Protein AF-A0A7V9C057-F1 (afdb_monomer_lite)

Radius of gyration: 13.44 Å; chains: 1; bounding box: 30×23×33 Å

Secondary structure (DSSP, 8-state):
-TTS--TTT----EEEES--TT---TT---EEEEEETTT--EEEEE--HHHHHHHHHHSPPPP-

Foldseek 3Di:
DVVQAQPVPRDSQKDWDQDDPPDDPDPQHTWIWIARPVPRRIDIDRPDPVVVVVCVVPPDDDDD

Sequence (64 aa):
MKDGICPKCSSTDVRITPIINTVMVPSVRQFDTYLCTACGYFEHYVTDPAKLADIAANWPSVSG

pLDDT: mean 87.39, std 11.82, range [52.84, 97.81]

Structure (mmCIF, N/CA/C/O backbone):
data_AF-A0A7V9C057-F1
#
_entry.id   AF-A0A7V9C057-F1
#
loop_
_atom_site.group_PDB
_atom_site.id
_atom_site.type_symbol
_atom_site.label_atom_id
_atom_site.label_alt_id
_atom_site.label_comp_id
_atom_site.label_asym_id
_atom_site.label_entity_id
_atom_site.label_seq_id
_atom_site.pdbx_PDB_ins_code
_atom_site.Cartn_x
_atom_site.Cartn_y
_atom_site.Cartn_z
_atom_site.occupancy
_atom_site.B_iso_or_equiv
_atom_site.auth_seq_id
_atom_site.auth_comp_id
_atom_site.auth_asym_id
_atom_site.auth_atom_id
_atom_site.pdbx_PDB_model_num
ATOM 1 N N . MET A 1 1 ? -4.249 3.931 3.281 1.00 93.12 1 MET A N 1
ATOM 2 C CA . MET A 1 1 ? -4.179 3.895 4.755 1.00 93.12 1 MET A CA 1
ATOM 3 C C . MET A 1 1 ? -2.932 4.567 5.335 1.00 93.12 1 MET A C 1
ATOM 5 O O . MET A 1 1 ? -2.831 4.645 6.556 1.00 93.12 1 MET A O 1
ATOM 9 N N . LYS A 1 2 ? -2.007 5.115 4.522 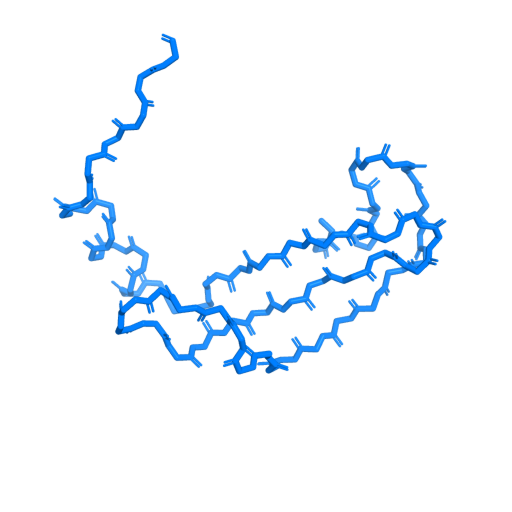1.00 91.00 2 LYS A N 1
ATOM 10 C CA . LYS A 1 2 ? -0.864 5.918 5.018 1.00 91.00 2 LYS A CA 1
ATOM 11 C C . LYS A 1 2 ? -1.269 7.184 5.788 1.00 91.00 2 LYS A C 1
ATOM 13 O O . LYS A 1 2 ? -0.503 7.683 6.598 1.00 91.00 2 LYS A O 1
ATOM 18 N N . ASP A 1 3 ? -2.467 7.685 5.529 1.00 94.00 3 ASP A N 1
ATOM 19 C CA . ASP A 1 3 ? -3.138 8.785 6.225 1.00 94.00 3 ASP A CA 1
ATOM 20 C C . ASP A 1 3 ? -3.898 8.335 7.488 1.00 94.00 3 ASP A C 1
ATOM 22 O O . ASP A 1 3 ? -4.554 9.144 8.138 1.00 94.00 3 ASP A O 1
ATOM 26 N N . GLY A 1 4 ? -3.827 7.048 7.842 1.00 95.12 4 GLY A N 1
ATOM 27 C CA . GLY A 1 4 ? -4.530 6.471 8.985 1.00 95.12 4 GLY A CA 1
ATOM 28 C C . GLY A 1 4 ? -6.010 6.174 8.734 1.00 95.12 4 GLY A C 1
ATOM 29 O O . GLY A 1 4 ? -6.708 5.820 9.679 1.00 95.12 4 GLY A O 1
ATOM 30 N N . ILE A 1 5 ? -6.503 6.289 7.493 1.00 97.38 5 ILE A N 1
ATOM 31 C CA . ILE A 1 5 ? -7.917 6.066 7.156 1.00 97.38 5 ILE A CA 1
ATOM 32 C C . ILE A 1 5 ? -8.056 4.857 6.229 1.00 97.38 5 ILE A C 1
ATOM 34 O O . ILE A 1 5 ? -7.362 4.726 5.218 1.00 97.38 5 ILE A O 1
ATOM 38 N N . CYS A 1 6 ? -8.978 3.952 6.566 1.00 97.38 6 CYS A N 1
ATOM 39 C CA . CYS A 1 6 ? -9.325 2.810 5.729 1.00 97.38 6 CYS A CA 1
ATOM 40 C C . CYS A 1 6 ? -10.119 3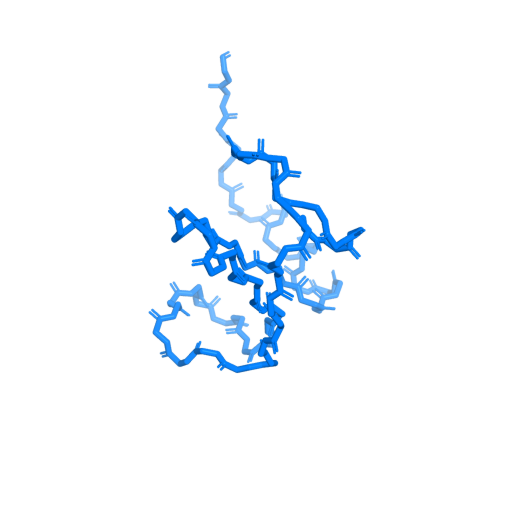.262 4.490 1.00 97.38 6 CYS A C 1
ATOM 42 O O . CYS A 1 6 ? -11.233 3.763 4.647 1.00 97.38 6 CYS A O 1
ATOM 44 N N . PRO A 1 7 ? -9.647 3.014 3.253 1.00 96.69 7 PRO A N 1
ATOM 45 C CA . PRO A 1 7 ? -10.373 3.417 2.046 1.00 96.69 7 PRO A CA 1
ATOM 46 C C . PRO A 1 7 ? -11.647 2.593 1.813 1.00 96.69 7 PRO A C 1
ATOM 48 O O . PRO A 1 7 ? -12.530 3.017 1.076 1.00 96.69 7 PRO A O 1
ATOM 51 N N . LYS A 1 8 ? -11.757 1.412 2.438 1.00 97.19 8 LYS A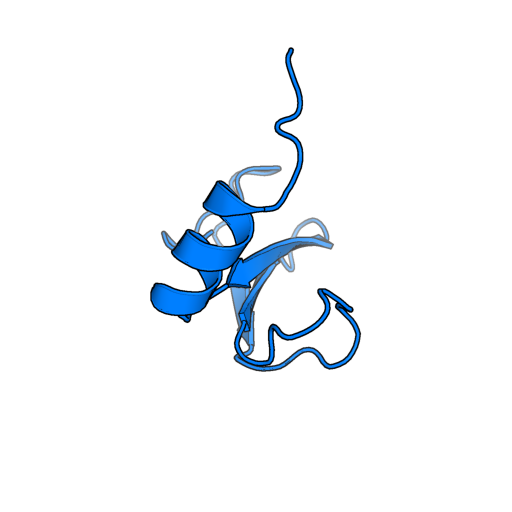 N 1
ATOM 52 C CA . LYS A 1 8 ? -12.905 0.510 2.276 1.00 97.19 8 LYS A CA 1
ATOM 53 C C . LYS A 1 8 ? -14.088 0.875 3.175 1.00 97.19 8 LYS A C 1
ATOM 55 O O . LYS A 1 8 ? -15.229 0.724 2.757 1.00 97.19 8 LYS A O 1
ATOM 60 N N . CYS A 1 9 ? -13.832 1.282 4.420 1.00 97.75 9 CYS A N 1
ATOM 61 C CA . CYS A 1 9 ? -14.887 1.513 5.419 1.00 97.75 9 CYS A CA 1
ATOM 62 C C . CYS A 1 9 ? -14.781 2.850 6.165 1.00 97.75 9 CYS A C 1
ATOM 64 O O . CYS A 1 9 ? -15.547 3.079 7.096 1.00 97.75 9 CYS A O 1
ATOM 66 N N . SER A 1 10 ? -13.811 3.696 5.812 1.00 97.62 10 SER A N 1
ATOM 67 C CA . SER A 1 10 ? -13.556 5.008 6.428 1.00 97.62 10 SER A CA 1
ATOM 68 C C . SER A 1 10 ? -13.186 4.987 7.919 1.00 97.62 10 SER A C 1
ATOM 70 O O . SER A 1 10 ? -13.077 6.042 8.535 1.00 97.62 10 SER A O 1
ATOM 72 N N . SER A 1 11 ? -12.954 3.811 8.512 1.00 97.81 11 SER A N 1
ATOM 73 C CA . SER A 1 11 ? -12.465 3.693 9.890 1.00 97.81 11 SER A CA 1
ATOM 74 C C . SER A 1 11 ? -11.045 4.246 10.039 1.00 97.81 11 SER A C 1
ATOM 76 O O . SER A 1 11 ? -10.224 4.112 9.131 1.00 97.81 11 SER A O 1
ATOM 78 N N . THR A 1 12 ? -10.751 4.800 11.214 1.00 97.38 12 THR A N 1
ATOM 79 C CA . THR A 1 12 ? -9.417 5.255 11.629 1.00 97.38 12 THR A CA 1
ATOM 80 C C . THR A 1 12 ? -8.648 4.216 12.456 1.00 97.38 12 THR A C 1
ATOM 82 O O . THR A 1 12 ? -7.508 4.462 12.844 1.00 97.38 12 THR A O 1
ATOM 85 N N . ASP A 1 13 ? -9.237 3.045 12.740 1.00 97.38 13 ASP A N 1
ATOM 86 C CA . ASP A 1 13 ? -8.550 1.963 13.458 1.00 97.38 13 ASP A CA 1
ATOM 87 C C . ASP A 1 13 ? -7.719 1.135 12.466 1.00 97.38 13 ASP A C 1
ATOM 89 O O . ASP A 1 13 ? -8.169 0.146 11.872 1.00 97.38 13 ASP A O 1
ATOM 93 N N . VAL A 1 14 ? -6.507 1.635 12.222 1.00 96.81 14 VAL A N 1
ATOM 94 C CA . VAL A 1 14 ? -5.527 1.099 11.276 1.00 96.81 14 VAL A CA 1
ATOM 95 C C . VAL A 1 14 ? -4.212 0.836 12.006 1.00 96.81 14 VAL A C 1
ATOM 97 O O . VAL A 1 14 ? -3.720 1.679 12.754 1.00 96.81 14 VAL A O 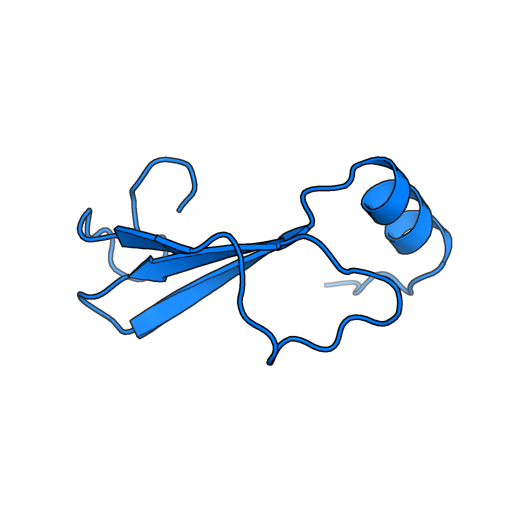1
ATOM 100 N N . ARG A 1 15 ? -3.610 -0.332 11.766 1.00 94.88 15 ARG A N 1
ATOM 101 C CA . ARG A 1 15 ? -2.302 -0.735 12.301 1.00 94.88 15 ARG A CA 1
ATOM 102 C C . ARG A 1 15 ? -1.294 -0.909 11.173 1.00 94.88 15 ARG A C 1
ATOM 104 O O . ARG A 1 15 ? -1.663 -1.366 10.095 1.00 94.88 15 ARG A O 1
ATOM 111 N N . ILE A 1 16 ? -0.030 -0.594 11.447 1.00 93.00 16 ILE A N 1
ATOM 112 C CA . ILE A 1 16 ? 1.096 -0.820 10.536 1.00 93.00 16 ILE A CA 1
ATOM 113 C C . ILE A 1 16 ? 2.019 -1.905 11.095 1.00 93.00 16 ILE A C 1
ATOM 115 O O . ILE A 1 16 ? 2.314 -1.921 12.290 1.00 93.00 16 ILE A O 1
ATOM 119 N N . THR A 1 17 ? 2.491 -2.799 10.230 1.00 86.12 17 THR A N 1
ATOM 120 C CA . THR A 1 17 ? 3.626 -3.680 10.519 1.00 86.12 17 THR A CA 1
ATOM 121 C C . THR A 1 17 ? 4.661 -3.575 9.395 1.00 86.12 17 THR A C 1
ATOM 123 O O . THR A 1 17 ? 4.283 -3.628 8.220 1.00 86.12 17 THR A O 1
ATOM 126 N N . PRO A 1 18 ? 5.959 -3.439 9.725 1.00 72.00 18 PRO A N 1
ATOM 127 C CA . PRO A 1 18 ? 7.029 -3.343 8.731 1.00 72.00 18 PRO A CA 1
ATOM 128 C C . PRO A 1 18 ? 7.359 -4.688 8.064 1.00 72.00 18 PRO A C 1
ATOM 130 O O . PRO A 1 18 ? 8.229 -4.751 7.199 1.00 72.00 18 PRO A O 1
ATOM 133 N N . ILE A 1 19 ? 6.750 -5.798 8.503 1.00 64.56 19 ILE A N 1
ATOM 134 C CA . ILE A 1 19 ? 7.073 -7.133 7.992 1.00 64.56 19 ILE A CA 1
ATOM 135 C C . ILE A 1 19 ? 5.814 -7.996 7.950 1.00 64.56 19 ILE A C 1
ATOM 137 O O . ILE A 1 19 ? 5.217 -8.288 8.988 1.00 64.56 19 ILE A O 1
ATOM 141 N N . ILE A 1 20 ? 5.469 -8.479 6.753 1.00 62.44 20 ILE A N 1
ATOM 142 C CA . ILE A 1 20 ? 4.667 -9.691 6.579 1.00 62.44 20 ILE A CA 1
ATOM 143 C C . ILE A 1 20 ? 5.384 -10.592 5.568 1.00 62.44 20 ILE A C 1
ATOM 145 O O . ILE A 1 20 ? 5.506 -10.258 4.395 1.00 62.44 20 ILE A O 1
ATOM 149 N N . ASN A 1 21 ? 5.846 -11.757 6.026 1.00 57.34 21 ASN A N 1
ATOM 150 C CA . ASN A 1 21 ? 6.602 -12.724 5.218 1.00 57.34 21 ASN A CA 1
ATOM 151 C C . ASN A 1 21 ? 5.744 -13.496 4.192 1.00 57.34 21 ASN A C 1
ATOM 153 O O . ASN A 1 21 ? 6.243 -14.426 3.564 1.00 57.34 21 ASN A O 1
ATOM 157 N N . THR A 1 22 ? 4.455 -13.171 4.038 1.00 58.44 22 THR A N 1
ATOM 158 C CA . THR A 1 22 ? 3.512 -13.938 3.204 1.00 58.44 22 THR A CA 1
ATOM 159 C C . THR A 1 22 ? 3.230 -13.321 1.833 1.00 58.44 22 THR A C 1
ATOM 161 O O . THR A 1 22 ? 2.622 -13.989 1.000 1.00 58.44 22 THR A O 1
ATOM 164 N N . VAL A 1 23 ? 3.692 -12.096 1.547 1.00 62.56 23 VAL A N 1
ATOM 165 C CA . VAL A 1 23 ? 3.552 -11.490 0.211 1.00 62.56 23 VAL A CA 1
ATOM 166 C C . VAL A 1 23 ? 4.770 -11.813 -0.643 1.00 62.56 23 VAL A C 1
ATOM 168 O O . VAL A 1 23 ? 5.854 -11.272 -0.442 1.00 62.56 23 VAL A O 1
ATOM 171 N N . MET A 1 24 ? 4.584 -12.686 -1.632 1.00 61.53 24 MET A N 1
ATOM 172 C CA . MET A 1 24 ? 5.612 -13.012 -2.618 1.00 61.53 24 MET A CA 1
ATOM 173 C C . MET A 1 24 ? 5.508 -12.082 -3.830 1.00 61.53 24 MET A C 1
ATOM 175 O O . MET A 1 24 ? 4.938 -12.449 -4.853 1.00 61.53 24 MET A O 1
ATOM 179 N N . VAL A 1 25 ? 6.098 -10.887 -3.737 1.00 71.94 25 VAL A N 1
ATOM 180 C CA . VAL A 1 25 ? 6.566 -10.182 -4.941 1.00 71.94 25 VAL A CA 1
ATOM 181 C C . VAL A 1 25 ? 8.046 -10.524 -5.118 1.00 71.94 25 VAL A C 1
ATOM 183 O O . VAL A 1 25 ? 8.854 -10.131 -4.270 1.00 71.94 25 VAL A O 1
ATOM 186 N N . PRO A 1 26 ? 8.433 -11.261 -6.178 1.00 69.50 26 PRO A N 1
ATOM 187 C CA . PRO A 1 26 ? 9.824 -11.632 -6.396 1.00 69.50 26 PRO A CA 1
ATOM 188 C C . PRO A 1 26 ? 10.755 -10.416 -6.328 1.00 69.50 26 PRO A C 1
ATOM 190 O O . PRO A 1 26 ? 10.516 -9.381 -6.953 1.00 69.50 26 PRO A O 1
ATOM 193 N N . SER A 1 27 ? 11.827 -10.551 -5.546 1.00 72.00 27 SER A N 1
ATOM 194 C CA . SER A 1 27 ? 12.864 -9.529 -5.350 1.00 72.00 27 SER A CA 1
ATOM 195 C C . SER A 1 27 ? 12.441 -8.264 -4.586 1.00 72.00 27 SER A C 1
ATOM 197 O O . SER A 1 27 ? 13.254 -7.350 -4.476 1.00 72.00 27 SER A O 1
ATOM 199 N N . VAL A 1 28 ? 11.229 -8.192 -4.024 1.00 79.25 28 VAL A N 1
ATOM 200 C CA . VAL A 1 28 ? 10.869 -7.160 -3.036 1.00 79.25 28 VAL A CA 1
ATOM 201 C C . VAL A 1 28 ? 10.980 -7.764 -1.639 1.00 79.25 28 VAL A C 1
ATOM 203 O O . VAL A 1 28 ? 10.374 -8.792 -1.351 1.00 79.25 28 VAL A O 1
ATOM 206 N N . ARG A 1 29 ? 11.767 -7.134 -0.764 1.00 74.62 29 ARG A N 1
ATOM 207 C CA . ARG A 1 29 ? 11.972 -7.600 0.621 1.00 74.62 29 ARG A CA 1
ATOM 208 C C . ARG A 1 29 ? 11.436 -6.641 1.680 1.00 74.62 29 ARG A C 1
ATOM 210 O O . ARG A 1 29 ? 11.363 -7.025 2.840 1.00 74.62 29 ARG A O 1
ATOM 217 N N . GLN A 1 30 ? 11.104 -5.412 1.295 1.00 79.44 30 GLN A N 1
ATOM 218 C CA . GLN A 1 30 ? 10.705 -4.354 2.215 1.00 79.44 30 GLN A CA 1
ATOM 219 C C . GLN A 1 30 ? 9.321 -3.841 1.835 1.00 79.44 30 GLN A C 1
ATOM 221 O O . GLN A 1 30 ? 9.109 -3.351 0.722 1.00 79.44 30 GLN A O 1
ATOM 226 N N . PHE A 1 31 ? 8.390 -3.989 2.774 1.00 85.31 31 PHE A N 1
ATOM 227 C CA . PHE A 1 31 ? 7.021 -3.533 2.634 1.00 85.31 31 PHE A CA 1
ATOM 228 C C . PHE A 1 31 ? 6.556 -2.870 3.918 1.00 85.31 31 PHE A C 1
ATOM 230 O O . PHE A 1 31 ? 6.793 -3.400 5.000 1.00 85.31 31 PHE A O 1
ATOM 237 N N . ASP A 1 32 ? 5.765 -1.816 3.782 1.00 89.88 32 ASP A N 1
ATOM 238 C CA . ASP A 1 32 ? 4.849 -1.436 4.847 1.00 89.88 32 ASP A CA 1
ATOM 239 C C . ASP A 1 32 ? 3.525 -2.146 4.613 1.00 89.88 32 ASP A C 1
ATOM 241 O O . ASP A 1 32 ? 2.957 -2.062 3.521 1.00 89.88 32 ASP A O 1
ATOM 245 N N . THR A 1 33 ? 3.008 -2.821 5.635 1.00 90.81 33 THR A N 1
ATOM 246 C CA . THR A 1 33 ? 1.658 -3.378 5.575 1.00 90.81 33 THR A CA 1
ATOM 247 C C . THR A 1 33 ? 0.739 -2.652 6.525 1.00 90.81 33 THR A C 1
ATOM 249 O O . THR A 1 33 ? 1.036 -2.546 7.714 1.00 90.81 33 THR A O 1
ATOM 252 N N . TYR A 1 34 ? -0.402 -2.222 6.002 1.00 93.88 34 TYR A N 1
ATOM 253 C CA . TYR A 1 34 ? -1.458 -1.585 6.769 1.00 93.88 34 TYR A CA 1
ATOM 254 C C . TYR A 1 34 ? -2.651 -2.530 6.859 1.00 93.88 34 TYR A C 1
ATOM 256 O O . TYR A 1 34 ? -3.069 -3.090 5.848 1.00 93.88 34 TYR A O 1
ATOM 264 N N . LEU A 1 35 ? -3.202 -2.686 8.061 1.00 94.25 35 LEU A N 1
ATOM 265 C CA . LEU A 1 35 ? -4.387 -3.489 8.349 1.00 94.25 35 LEU A CA 1
ATOM 266 C C . LEU A 1 35 ? -5.416 -2.634 9.095 1.00 94.25 35 LEU A C 1
ATOM 268 O O . LEU A 1 35 ? -5.140 -2.121 10.176 1.00 94.25 35 LEU A O 1
ATOM 272 N N . CYS A 1 36 ? -6.620 -2.528 8.547 1.00 97.31 36 CYS A N 1
ATOM 273 C CA . CYS A 1 36 ? -7.793 -2.001 9.221 1.00 97.31 36 CYS A CA 1
ATOM 274 C C . CYS A 1 36 ? -8.423 -3.094 10.086 1.00 97.31 36 CYS A C 1
ATOM 276 O O . CYS A 1 36 ? -8.977 -4.073 9.577 1.00 97.31 36 CYS A O 1
ATOM 278 N N . THR A 1 37 ? -8.398 -2.898 11.397 1.00 96.81 37 THR A N 1
ATOM 279 C CA . THR A 1 37 ? -8.964 -3.835 12.377 1.00 96.81 37 THR A CA 1
ATOM 280 C C . THR A 1 37 ? -10.489 -3.779 12.440 1.00 96.81 37 THR A C 1
ATOM 282 O O . THR A 1 37 ? -11.106 -4.723 12.921 1.00 96.81 37 THR A O 1
ATOM 285 N N . ALA A 1 38 ? -11.117 -2.735 11.887 1.00 97.81 38 ALA A N 1
ATOM 286 C CA . ALA A 1 38 ? -12.575 -2.617 11.830 1.00 97.81 38 ALA A CA 1
ATOM 287 C C . ALA A 1 38 ? -13.231 -3.448 10.711 1.00 97.81 38 ALA A C 1
ATOM 289 O O . ALA A 1 38 ? -14.374 -3.870 10.855 1.00 97.81 38 ALA A O 1
ATOM 290 N N . CYS A 1 39 ? -12.551 -3.669 9.578 1.00 97.06 39 CYS A N 1
ATOM 291 C CA . CYS A 1 39 ? -13.156 -4.361 8.426 1.00 97.06 39 CYS A CA 1
ATOM 292 C C . CYS A 1 39 ? -12.277 -5.434 7.765 1.00 97.06 39 CYS A C 1
ATOM 294 O O . CYS A 1 39 ? -12.673 -5.993 6.740 1.00 97.06 39 CYS A O 1
ATOM 296 N N . GLY A 1 40 ? -11.073 -5.686 8.287 1.00 95.25 40 GLY A N 1
ATOM 297 C CA . GLY A 1 40 ? -10.106 -6.613 7.687 1.00 95.25 40 GLY A CA 1
ATOM 298 C C . GLY A 1 40 ? -9.438 -6.089 6.409 1.00 95.25 40 GLY A C 1
ATOM 299 O O . GLY A 1 40 ? -8.700 -6.824 5.762 1.00 95.25 40 GLY A O 1
ATOM 300 N N . TYR A 1 41 ? -9.698 -4.825 6.053 1.00 95.38 41 TYR A N 1
ATOM 301 C CA . TYR A 1 41 ? -8.978 -4.013 5.067 1.00 95.38 41 TYR A CA 1
ATOM 302 C C . TYR A 1 41 ? -7.462 -4.204 5.129 1.00 95.38 41 TYR A C 1
ATOM 304 O O . TYR A 1 41 ? -6.939 -3.775 6.146 1.00 95.38 41 TYR A O 1
ATOM 312 N N . PHE A 1 42 ? -6.733 -4.739 4.146 1.00 92.56 42 PHE A N 1
ATOM 313 C CA . PHE A 1 42 ? -5.266 -4.634 4.176 1.00 92.56 42 PHE A CA 1
ATOM 314 C C . PHE A 1 42 ? -4.661 -4.272 2.825 1.00 92.56 42 PHE A C 1
ATOM 316 O O . PHE A 1 42 ? -5.201 -4.612 1.776 1.00 92.56 42 PHE A O 1
ATOM 323 N N . GLU A 1 43 ? -3.537 -3.563 2.869 1.00 91.81 43 GLU A N 1
ATOM 324 C CA . GLU A 1 43 ? -2.753 -3.193 1.692 1.00 91.81 43 GLU A CA 1
ATOM 325 C C . GLU A 1 43 ? -1.254 -3.195 2.022 1.00 91.81 43 GLU A C 1
ATOM 327 O O . GLU A 1 43 ? -0.848 -2.922 3.157 1.00 91.81 43 GLU A O 1
ATOM 332 N N . HIS A 1 44 ? -0.438 -3.498 1.015 1.00 88.94 44 HIS A N 1
ATOM 333 C CA . HIS A 1 44 ? 1.018 -3.530 1.107 1.00 88.94 44 HIS A CA 1
ATOM 334 C C . HIS A 1 44 ? 1.618 -2.439 0.226 1.00 88.94 44 HIS A C 1
ATOM 336 O O . HIS A 1 44 ? 1.217 -2.277 -0.926 1.00 88.94 44 HIS A O 1
ATOM 342 N N . TYR A 1 45 ? 2.622 -1.737 0.738 1.00 89.94 45 TYR A N 1
ATOM 343 C CA . TYR A 1 45 ? 3.376 -0.738 -0.008 1.00 89.94 45 TYR A CA 1
ATOM 344 C C . TYR A 1 45 ? 4.832 -1.161 -0.118 1.00 89.94 45 TYR A C 1
ATOM 346 O O . TYR A 1 45 ? 5.490 -1.340 0.901 1.00 89.94 45 TYR A O 1
ATOM 354 N N . VAL A 1 46 ? 5.348 -1.267 -1.343 1.00 89.62 46 VAL A N 1
ATOM 355 C CA . VAL A 1 46 ? 6.794 -1.379 -1.580 1.00 89.62 46 VAL A CA 1
ATOM 356 C C . VAL A 1 46 ? 7.449 -0.075 -1.124 1.00 89.62 46 VAL A C 1
ATOM 358 O O . VAL A 1 46 ? 7.065 0.999 -1.590 1.00 89.62 46 VAL A O 1
ATOM 361 N N . THR A 1 47 ? 8.405 -0.157 -0.199 1.00 88.56 47 THR A N 1
ATOM 362 C CA . THR A 1 47 ? 9.065 1.029 0.377 1.00 88.56 47 THR A CA 1
ATOM 363 C C . THR A 1 47 ? 10.368 1.403 -0.326 1.00 88.56 47 THR A C 1
ATOM 365 O O . THR A 1 47 ? 10.843 2.519 -0.142 1.00 88.56 47 THR A O 1
ATOM 368 N N . ASP A 1 48 ? 10.915 0.513 -1.161 1.00 89.38 48 ASP A N 1
ATOM 369 C CA . ASP A 1 48 ? 12.126 0.739 -1.957 1.00 89.38 48 ASP A CA 1
ATOM 370 C C . ASP A 1 48 ? 11.796 1.416 -3.309 1.00 89.38 48 ASP A C 1
ATOM 372 O O . ASP A 1 48 ? 11.209 0.776 -4.193 1.00 89.38 48 ASP A O 1
ATOM 376 N N . PRO A 1 49 ? 12.195 2.687 -3.522 1.00 91.19 49 PRO A N 1
ATOM 377 C CA . PRO A 1 49 ? 11.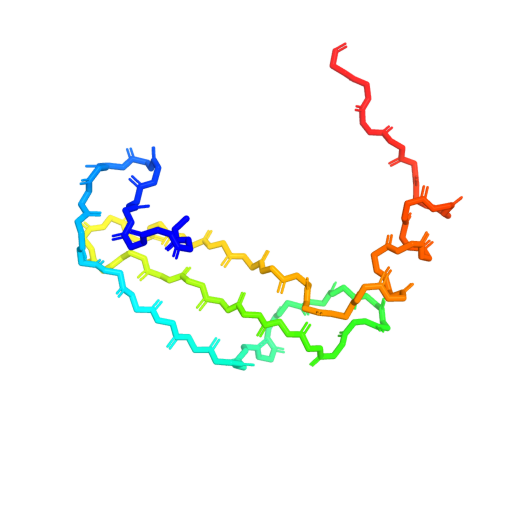931 3.404 -4.768 1.00 91.19 49 PRO A CA 1
ATOM 378 C C . PRO A 1 49 ? 12.650 2.816 -5.987 1.00 91.19 49 PRO A C 1
ATOM 380 O O . PRO A 1 49 ? 12.109 2.860 -7.092 1.00 91.19 49 PRO A O 1
ATOM 383 N N . ALA A 1 50 ? 13.848 2.248 -5.812 1.00 90.69 50 ALA A N 1
ATOM 384 C CA . ALA A 1 50 ? 14.573 1.619 -6.915 1.00 90.69 50 ALA A CA 1
ATOM 385 C C . ALA A 1 50 ? 13.815 0.383 -7.404 1.00 90.69 50 ALA A C 1
ATOM 387 O O . ALA A 1 50 ? 13.706 0.139 -8.607 1.00 90.69 50 ALA A O 1
ATOM 388 N N . LYS A 1 51 ? 13.208 -0.357 -6.470 1.00 90.50 51 LYS A N 1
ATOM 389 C CA . LYS A 1 51 ? 12.399 -1.521 -6.811 1.00 90.50 51 LYS A CA 1
ATOM 390 C C . LYS A 1 51 ? 11.074 -1.154 -7.4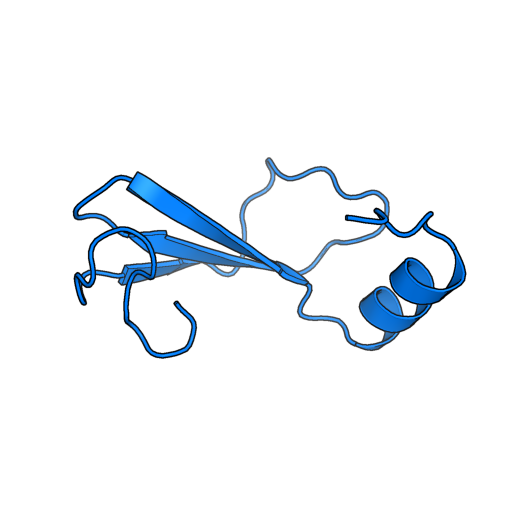80 1.00 90.50 51 LYS A C 1
ATOM 392 O O . LYS A 1 51 ? 10.635 -1.876 -8.372 1.00 90.50 51 LYS A O 1
ATOM 397 N N . LEU A 1 52 ? 10.467 -0.024 -7.111 1.00 92.31 52 LEU A N 1
ATOM 398 C CA . LEU A 1 52 ? 9.308 0.523 -7.828 1.00 92.31 52 LEU A CA 1
ATOM 399 C C . LEU A 1 52 ? 9.645 0.857 -9.288 1.00 92.31 52 LEU A C 1
ATOM 401 O O . LEU A 1 52 ? 8.874 0.506 -10.179 1.00 92.31 52 LEU A O 1
ATOM 405 N N . ALA A 1 53 ? 10.799 1.486 -9.538 1.00 92.06 53 ALA A N 1
ATOM 406 C CA . ALA A 1 53 ? 11.249 1.804 -10.894 1.00 92.06 53 ALA A CA 1
ATOM 407 C C . ALA A 1 53 ? 11.493 0.537 -11.734 1.00 92.06 53 ALA A C 1
ATOM 409 O O . ALA A 1 53 ? 11.056 0.461 -12.880 1.00 92.06 53 ALA A O 1
ATOM 410 N N . ASP A 1 54 ? 12.129 -0.478 -11.144 1.00 91.50 54 ASP A N 1
ATOM 411 C CA . ASP A 1 54 ? 12.350 -1.785 -11.775 1.00 91.50 54 ASP A CA 1
ATOM 412 C C . ASP A 1 54 ? 11.033 -2.491 -12.141 1.00 91.50 54 ASP A C 1
ATOM 414 O O . ASP A 1 54 ? 10.884 -2.996 -13.252 1.00 91.50 54 ASP A O 1
ATOM 418 N N . ILE A 1 55 ? 10.048 -2.490 -11.239 1.00 91.06 55 ILE A N 1
ATOM 419 C CA . ILE A 1 55 ? 8.722 -3.068 -11.504 1.00 91.06 55 ILE A CA 1
ATOM 420 C C . ILE A 1 55 ? 8.028 -2.314 -12.642 1.00 91.06 55 ILE A C 1
ATOM 422 O O . ILE A 1 55 ? 7.548 -2.944 -13.580 1.00 91.06 55 ILE A O 1
ATOM 426 N N . ALA A 1 56 ? 8.015 -0.980 -12.599 1.00 93.00 56 ALA A N 1
ATOM 427 C CA . ALA A 1 56 ? 7.366 -0.159 -13.621 1.00 93.00 56 ALA A CA 1
ATOM 428 C C . ALA A 1 56 ? 7.969 -0.353 -15.024 1.00 93.00 56 ALA A C 1
ATOM 430 O O . ALA A 1 56 ? 7.245 -0.271 -16.013 1.00 93.00 56 ALA A O 1
ATOM 431 N N . ALA A 1 57 ? 9.275 -0.616 -15.118 1.00 94.12 57 ALA A N 1
ATOM 432 C CA . ALA A 1 57 ? 9.954 -0.847 -16.391 1.00 94.12 57 ALA A CA 1
ATOM 433 C C . ALA A 1 57 ? 9.701 -2.247 -16.977 1.00 94.12 57 ALA A C 1
ATOM 435 O O . ALA A 1 57 ? 9.710 -2.408 -18.195 1.00 94.12 57 ALA A O 1
ATOM 436 N N . ASN A 1 58 ? 9.504 -3.256 -16.123 1.00 92.44 58 ASN A N 1
ATOM 437 C CA . ASN A 1 58 ? 9.553 -4.661 -16.537 1.00 92.44 58 ASN A CA 1
ATOM 438 C C . ASN A 1 58 ? 8.206 -5.393 -16.475 1.00 92.44 58 ASN A C 1
ATOM 440 O O . ASN A 1 58 ? 8.071 -6.465 -17.065 1.00 92.44 58 ASN A O 1
ATOM 444 N N . TRP A 1 59 ? 7.225 -4.883 -15.729 1.00 91.50 59 TRP A N 1
ATOM 445 C CA . TRP A 1 59 ? 5.949 -5.569 -15.535 1.00 91.50 59 TRP A CA 1
ATOM 446 C C . TRP A 1 59 ? 4.895 -5.046 -16.517 1.00 91.50 59 TRP A C 1
ATOM 448 O O . TRP A 1 59 ? 4.805 -3.834 -16.720 1.00 91.50 59 TRP A O 1
ATOM 458 N N . PRO A 1 60 ? 4.062 -5.923 -17.110 1.00 92.75 60 PRO A N 1
ATOM 459 C CA . PRO A 1 60 ? 2.950 -5.477 -17.939 1.00 92.75 60 PRO A CA 1
ATOM 460 C C . PRO A 1 60 ? 2.003 -4.571 -17.148 1.00 92.75 60 PRO A C 1
ATOM 462 O O . PRO A 1 60 ? 1.600 -4.907 -16.031 1.00 92.75 60 PRO A O 1
ATOM 465 N N . SER A 1 61 ? 1.614 -3.440 -17.734 1.00 91.81 61 SER A N 1
ATOM 466 C CA . SER A 1 61 ? 0.539 -2.620 -17.184 1.00 91.81 61 SER A CA 1
ATOM 467 C C . SER A 1 61 ? -0.811 -3.298 -17.421 1.00 91.81 61 SER A C 1
ATOM 469 O O . SER A 1 61 ? -1.046 -3.932 -18.450 1.00 91.81 61 SER A O 1
ATOM 471 N N . VAL A 1 62 ? -1.721 -3.155 -16.461 1.00 92.44 62 VAL A N 1
ATOM 472 C CA . VAL A 1 62 ? -3.124 -3.523 -16.662 1.00 92.44 62 VAL A CA 1
ATOM 473 C C . VAL A 1 62 ? -3.810 -2.333 -17.331 1.00 92.44 62 VAL A C 1
ATOM 475 O O . VAL A 1 62 ? -3.859 -1.250 -16.751 1.00 92.44 62 VAL A O 1
ATOM 478 N N . SER A 1 63 ? -4.307 -2.506 -18.556 1.00 82.12 63 SER A N 1
ATOM 479 C CA . SER A 1 63 ? -5.191 -1.534 -19.210 1.00 82.12 63 SER A CA 1
ATOM 480 C C . SER A 1 63 ? -6.626 -1.742 -18.724 1.00 82.12 63 SER A C 1
ATOM 482 O O . SER A 1 63 ? -7.114 -2.874 -18.758 1.00 82.12 63 SER A O 1
ATOM 484 N N . GLY A 1 64 ? -7.266 -0.668 -18.258 1.00 52.84 64 GLY A N 1
ATOM 485 C CA . GLY A 1 64 ? -8.688 -0.641 -17.894 1.00 52.84 64 GLY A CA 1
ATOM 486 C C . GLY A 1 64 ? -9.602 -0.397 -19.084 1.00 52.84 64 GLY A C 1
ATOM 487 O O . GLY A 1 64 ? -9.118 0.181 -20.084 1.00 52.84 64 GLY A O 1
#